Protein AF-A0AAN0JX81-F1 (afdb_monomer)

Radius of gyration: 19.91 Å; Cα contacts (8 Å, |Δi|>4): 44; chains: 1; bounding box: 48×27×48 Å

InterPro domains:
  IPR012340 Nucleic acid-binding, OB-fold [G3DSA:2.40.50.140] (1-85)
  IPR012340 Nucleic acid-binding, OB-fold [SSF50249] (3-80)
  IPR031327 Mini-chromosome maintenance protein [PTHR11630] (5-80)
  IPR033762 MCM OB domain [PF17207] (3-73)

Foldseek 3Di:
DDDDPPPDDPPPDDDDDDPPPDDDKDKDKDKDWDDPVPDDPPDDIDIDIDMDIHPRPPVDDPPDDDDDDDDDDDDDDPPDPPDDD

Mean predicted aligned error: 11.37 Å

Secondary structure (DSSP, 8-state):
-----SS---TTPPPP--GGG-----EEEEEEE--GGGSPTTPPPPEEEEEEEGGGTTS--TT------------PPP--TT---

Sequence (85 aa):
MYMCSVDGCISYKFSSVEEESSSYHDYQEIRMQEHVQKLGIGYIPRSVWVVLERDLVDSCKAGDDVIVTGIVRQQWKSLNSGSTC

Nearest PDB structures (foldseek):
  8s0d-assembly1_2  TM=7.722E-01  e=3.909E-03  Homo sapiens
  7pmk-assembly1_3  TM=8.869E-01  e=1.246E-02  Saccharomyces cerevisiae
  5u8t-assembly1_3  TM=8.044E-01  e=1.429E-02  Saccharomyces cerevisiae S288C
  7p5z-assembly1_2  TM=7.121E-01  e=1.016E-02  Saccharomyces cerevisiae S288C
  8eam-assembly1_A  TM=7.028E-01  e=2.009E-02  Saccharolobus solfataricus P2

Structure (mmCIF, N/CA/C/O backbone):
data_AF-A0AAN0JX81-F1
#
_entry.id   AF-A0AAN0JX81-F1
#
loop_
_atom_site.group_PDB
_atom_site.id
_atom_site.type_symbol
_atom_site.label_atom_id
_atom_site.label_alt_id
_atom_site.label_comp_id
_atom_site.label_asym_id
_atom_site.label_entity_id
_atom_site.label_seq_id
_atom_site.pdbx_PDB_ins_code
_atom_site.Cartn_x
_atom_site.Cartn_y
_atom_site.Cartn_z
_atom_site.occupancy
_atom_site.B_iso_or_equiv
_atom_site.auth_seq_id
_atom_site.auth_comp_id
_atom_site.auth_asym_id
_atom_site.auth_atom_id
_atom_site.pdbx_PDB_model_num
ATOM 1 N N . MET A 1 1 ? 12.897 -8.521 -13.694 1.00 39.44 1 MET A N 1
ATOM 2 C CA . MET A 1 1 ? 13.632 -9.784 -13.466 1.00 39.44 1 MET A CA 1
ATOM 3 C C . MET A 1 1 ? 14.578 -9.946 -14.640 1.00 39.44 1 MET A C 1
ATOM 5 O O . MET A 1 1 ? 14.121 -10.277 -15.722 1.00 39.44 1 MET A O 1
ATOM 9 N N . TYR A 1 2 ? 15.849 -9.583 -14.473 1.00 51.44 2 TYR A N 1
ATOM 10 C CA . TYR A 1 2 ? 16.826 -9.674 -15.558 1.00 51.44 2 TYR A CA 1
ATOM 11 C C . TYR A 1 2 ? 17.247 -11.136 -15.691 1.00 51.44 2 TYR A C 1
ATOM 13 O O . TYR A 1 2 ? 17.999 -11.653 -14.868 1.00 51.44 2 TYR A O 1
ATOM 21 N N . MET A 1 3 ? 16.680 -11.830 -16.672 1.00 46.41 3 MET A N 1
ATOM 22 C CA . MET A 1 3 ? 17.128 -13.166 -17.041 1.00 46.41 3 MET A CA 1
ATOM 23 C C . MET A 1 3 ? 18.391 -13.010 -17.885 1.00 46.41 3 MET A C 1
ATOM 25 O O . MET A 1 3 ? 18.345 -12.452 -18.979 1.00 46.41 3 MET A O 1
ATOM 29 N N . CYS A 1 4 ? 19.524 -13.494 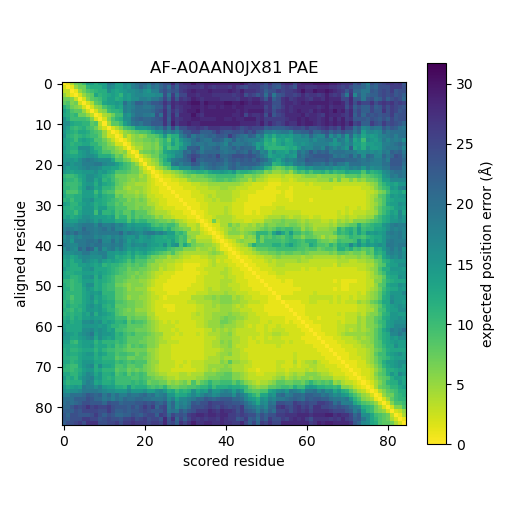-17.371 1.00 49.22 4 CYS A N 1
ATOM 30 C CA . CYS A 1 4 ? 20.685 -13.762 -18.213 1.00 49.22 4 CYS A CA 1
ATOM 31 C C . CYS A 1 4 ? 20.259 -14.795 -19.263 1.00 49.22 4 CYS A C 1
ATOM 33 O O . CYS A 1 4 ? 19.884 -15.915 -18.910 1.00 49.22 4 CYS A O 1
ATOM 35 N N . SER A 1 5 ? 20.253 -14.396 -20.536 1.00 60.25 5 SER A N 1
ATOM 36 C CA . SER A 1 5 ? 19.981 -15.318 -21.641 1.00 60.25 5 SER A CA 1
ATOM 37 C C . SER A 1 5 ? 21.056 -16.405 -21.692 1.00 60.25 5 SER A C 1
ATOM 39 O O . SER A 1 5 ? 22.213 -16.173 -21.350 1.00 60.25 5 SER A O 1
ATOM 41 N N . VAL A 1 6 ? 20.634 -17.608 -22.077 1.00 60.94 6 VAL A N 1
ATOM 42 C CA . VAL A 1 6 ? 21.310 -18.891 -21.808 1.00 60.94 6 VAL A CA 1
ATOM 43 C C . VAL A 1 6 ? 22.572 -19.126 -22.659 1.00 60.94 6 VAL A C 1
ATOM 45 O O . VAL A 1 6 ? 23.253 -20.133 -22.485 1.00 60.94 6 VAL A O 1
ATOM 48 N N . ASP A 1 7 ? 22.953 -18.180 -23.516 1.00 57.88 7 ASP A N 1
ATOM 49 C CA . ASP A 1 7 ? 24.168 -18.261 -24.327 1.00 57.88 7 ASP A CA 1
ATOM 50 C C . ASP A 1 7 ? 25.347 -17.581 -23.612 1.00 57.88 7 ASP A C 1
ATOM 52 O O . ASP A 1 7 ? 25.777 -16.479 -23.943 1.00 57.88 7 ASP A O 1
ATOM 56 N N . GLY A 1 8 ? 25.871 -18.271 -22.595 1.00 56.78 8 GLY A N 1
ATOM 57 C CA . GLY A 1 8 ? 27.135 -17.934 -21.936 1.00 56.78 8 GLY A CA 1
ATOM 58 C C . GLY A 1 8 ? 27.029 -16.863 -20.848 1.00 56.78 8 GLY A C 1
ATOM 59 O O . GLY A 1 8 ? 27.308 -15.687 -21.072 1.00 56.78 8 GLY A O 1
ATOM 60 N N . CYS A 1 9 ? 26.735 -17.289 -19.615 1.00 58.31 9 CYS A N 1
ATOM 61 C CA . CYS A 1 9 ? 26.871 -16.448 -18.423 1.00 58.31 9 CYS A CA 1
ATOM 62 C C . CYS A 1 9 ? 28.337 -16.034 -18.204 1.00 58.31 9 CYS A C 1
ATOM 64 O O . CYS A 1 9 ? 29.136 -16.787 -17.646 1.00 58.31 9 CYS A O 1
ATOM 66 N N . ILE A 1 10 ? 28.689 -14.808 -18.589 1.00 60.38 10 ILE A N 1
ATOM 67 C CA . ILE A 1 10 ? 29.986 -14.195 -18.280 1.00 60.38 10 ILE A CA 1
ATOM 68 C C . ILE A 1 10 ? 29.831 -13.399 -16.977 1.00 60.38 10 ILE A C 1
ATOM 70 O O . ILE A 1 10 ? 29.514 -12.212 -16.984 1.00 60.38 10 ILE A O 1
ATOM 74 N N . SER A 1 11 ? 30.010 -14.102 -15.855 1.00 62.25 11 SER A N 1
ATOM 75 C CA . SER A 1 11 ? 29.697 -13.737 -14.455 1.00 62.25 11 SER A CA 1
ATOM 76 C C . SER A 1 11 ? 30.345 -12.449 -13.881 1.00 62.25 11 SER A C 1
ATOM 78 O O . SER A 1 11 ? 30.346 -12.255 -12.668 1.00 62.25 11 SER A O 1
ATOM 80 N N . TYR A 1 12 ? 30.899 -11.560 -14.706 1.00 63.78 12 TYR A N 1
ATOM 81 C CA . TYR A 1 12 ? 31.561 -10.314 -14.284 1.00 63.78 12 TYR A CA 1
ATOM 82 C C . TYR A 1 12 ? 31.242 -9.098 -15.169 1.00 63.78 12 TYR A C 1
ATOM 84 O O . TYR A 1 12 ? 31.783 -8.017 -14.935 1.00 63.78 12 TYR A O 1
ATOM 92 N N . LYS A 1 13 ? 30.395 -9.236 -16.198 1.00 66.50 13 LYS A N 1
ATOM 93 C CA . LYS A 1 13 ? 29.996 -8.098 -17.036 1.00 66.50 13 LYS A CA 1
ATOM 94 C C . LYS A 1 13 ? 28.732 -7.445 -16.481 1.00 66.50 13 LYS A C 1
ATOM 96 O O . LYS A 1 13 ? 27.676 -8.065 -16.439 1.00 66.50 13 LYS A O 1
ATOM 101 N N . PHE A 1 14 ? 28.855 -6.183 -16.080 1.00 66.75 14 PHE A N 1
ATOM 102 C CA . PHE A 1 14 ? 27.721 -5.312 -15.788 1.00 66.75 14 PHE A CA 1
ATOM 103 C C . PHE A 1 14 ? 27.113 -4.831 -17.109 1.00 66.75 14 PHE A C 1
ATOM 105 O O . PHE A 1 14 ? 27.799 -4.202 -17.912 1.00 66.75 14 PHE A O 1
ATOM 112 N N . SER A 1 15 ? 25.841 -5.137 -17.342 1.00 69.81 15 SER A N 1
ATOM 113 C CA . SER A 1 15 ? 25.060 -4.518 -18.411 1.00 69.81 15 SER A CA 1
ATOM 114 C C . SER A 1 15 ? 24.431 -3.239 -17.870 1.00 69.81 15 SER A C 1
ATOM 116 O O . SER A 1 15 ? 23.627 -3.306 -16.936 1.00 69.81 15 SER A O 1
ATOM 118 N N . SER A 1 16 ? 24.789 -2.088 -18.440 1.00 65.50 16 SER A N 1
ATOM 119 C CA . SER A 1 16 ? 24.074 -0.839 -18.176 1.00 65.50 16 SER A CA 1
ATOM 120 C C 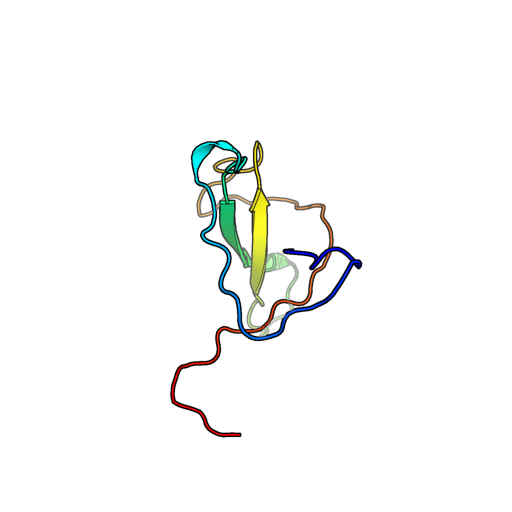. SER A 1 16 ? 22.612 -1.010 -18.567 1.00 65.50 16 SER A C 1
ATOM 122 O O . SER A 1 16 ? 22.316 -1.503 -19.654 1.00 65.50 16 SER A O 1
ATOM 124 N N . VAL A 1 17 ? 21.705 -0.629 -17.672 1.00 71.94 17 VA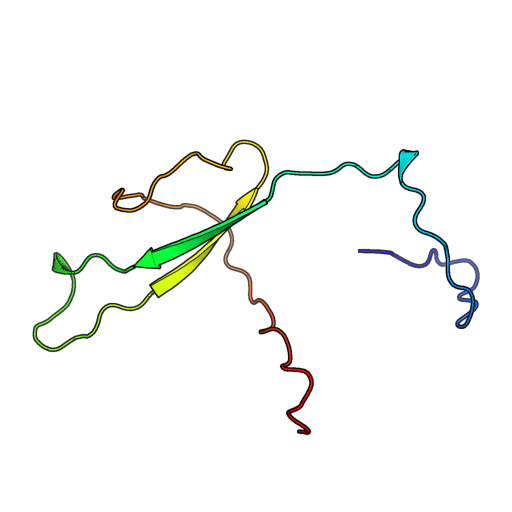L A N 1
ATOM 125 C CA . VAL A 1 17 ? 20.277 -0.605 -17.982 1.00 71.94 17 VAL A CA 1
ATOM 126 C C . VAL A 1 17 ? 20.049 0.552 -18.949 1.00 71.94 17 VAL A C 1
ATOM 128 O O . VAL A 1 17 ? 20.302 1.702 -18.603 1.00 71.94 17 VAL A O 1
ATOM 131 N N . GLU A 1 18 ? 19.636 0.238 -20.172 1.00 69.69 18 GLU A N 1
ATOM 132 C CA . GLU A 1 18 ? 19.258 1.236 -21.170 1.00 69.69 18 GLU A CA 1
ATOM 133 C C . GLU A 1 18 ? 17.8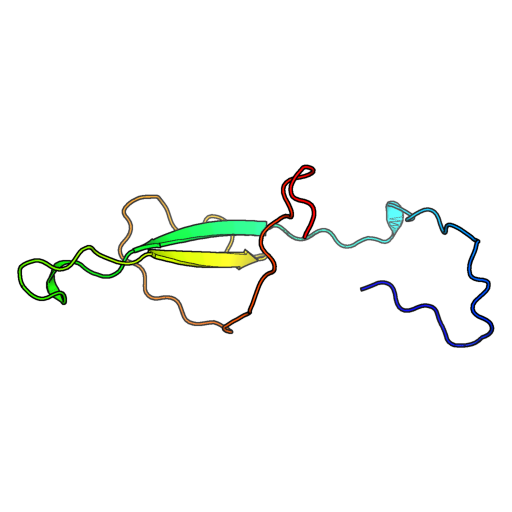94 1.828 -20.779 1.00 69.69 18 GLU A C 1
ATOM 135 O O . GLU A 1 18 ? 16.886 1.120 -20.713 1.00 69.69 18 GLU A O 1
ATOM 140 N N . GLU A 1 19 ? 17.859 3.127 -20.479 1.00 64.62 19 GLU A N 1
ATOM 141 C CA . GLU A 1 19 ? 16.641 3.817 -20.024 1.00 64.62 19 GLU A CA 1
ATOM 142 C C . GLU A 1 19 ? 15.569 3.900 -21.126 1.00 64.62 19 GLU A C 1
ATOM 144 O O . GLU A 1 19 ? 14.376 3.931 -20.836 1.00 64.62 19 GLU A O 1
ATOM 149 N N . GLU A 1 20 ? 15.973 3.858 -22.398 1.00 63.16 20 GLU A N 1
ATOM 150 C CA . GLU A 1 20 ? 15.097 4.131 -23.545 1.00 63.16 20 GLU A CA 1
ATOM 151 C C . GLU A 1 20 ? 14.067 3.027 -23.846 1.00 63.16 20 GLU A C 1
ATOM 153 O O . GLU A 1 20 ? 13.073 3.287 -24.521 1.00 63.16 20 GLU A O 1
ATOM 158 N N . SER A 1 21 ? 14.262 1.802 -23.342 1.00 62.03 21 SER A N 1
ATOM 159 C CA . SER A 1 21 ? 13.362 0.660 -23.600 1.00 62.03 21 SER A CA 1
ATOM 160 C C . SER A 1 21 ? 12.573 0.188 -22.373 1.00 62.03 21 SER A C 1
ATOM 162 O O . SER A 1 21 ? 11.804 -0.774 -22.452 1.00 62.03 21 SER A O 1
ATOM 164 N N . SER A 1 22 ? 12.737 0.860 -21.232 1.00 72.81 22 SER A N 1
ATOM 165 C CA . SER A 1 22 ? 12.115 0.449 -19.975 1.00 72.81 22 SER A CA 1
ATOM 166 C C . SER A 1 22 ? 10.699 1.017 -19.849 1.00 72.81 22 SER A C 1
ATOM 168 O O . SER A 1 22 ? 10.502 2.226 -19.777 1.00 72.81 22 SER A O 1
ATOM 170 N N . SER A 1 23 ? 9.684 0.150 -19.788 1.00 80.19 23 SER A N 1
ATOM 171 C CA . SER A 1 23 ? 8.322 0.569 -19.441 1.00 80.19 23 SER A CA 1
ATOM 172 C C . SER A 1 23 ? 8.225 0.816 -17.935 1.00 80.19 23 SER A C 1
ATOM 174 O O . SER A 1 23 ? 8.290 -0.129 -17.143 1.00 80.19 23 SER A O 1
ATOM 176 N N . TYR A 1 24 ? 8.053 2.073 -17.538 1.00 85.38 24 TYR A N 1
ATOM 177 C CA . TYR A 1 24 ? 7.808 2.447 -16.148 1.00 85.38 24 TYR A CA 1
ATOM 178 C C . TYR A 1 24 ? 6.314 2.337 -15.830 1.00 85.38 24 TYR A C 1
ATOM 180 O O . TYR A 1 24 ? 5.460 2.669 -16.654 1.00 85.38 24 TYR A O 1
ATOM 188 N N . HIS A 1 25 ? 6.000 1.850 -14.635 1.00 90.19 25 HIS A N 1
ATOM 189 C CA . HIS A 1 25 ? 4.634 1.759 -14.139 1.00 90.19 25 HIS A CA 1
ATOM 190 C C . HIS A 1 25 ? 4.538 2.432 -12.781 1.00 90.19 25 HIS A C 1
ATOM 192 O O . HIS A 1 25 ? 5.429 2.269 -11.944 1.00 90.19 25 HIS A O 1
ATOM 198 N N . ASP A 1 26 ? 3.432 3.138 -12.571 1.00 93.19 26 ASP A N 1
ATOM 199 C CA . ASP A 1 26 ? 3.140 3.763 -11.293 1.00 93.19 26 ASP A CA 1
ATOM 200 C C . ASP A 1 26 ? 2.936 2.702 -10.208 1.00 93.19 26 ASP A C 1
ATOM 202 O O . ASP A 1 26 ? 2.359 1.631 -10.442 1.00 93.19 26 ASP A O 1
ATOM 206 N N . TYR A 1 27 ? 3.434 3.025 -9.016 1.00 94.56 27 TYR A N 1
ATOM 207 C CA . TYR A 1 27 ? 3.489 2.146 -7.858 1.00 94.56 27 TYR A CA 1
ATOM 208 C C . TYR A 1 27 ? 3.115 2.919 -6.597 1.00 94.56 27 TYR A C 1
ATOM 210 O O . TYR A 1 27 ? 3.670 3.986 -6.327 1.00 94.56 27 TYR A O 1
ATOM 218 N N . GLN A 1 28 ? 2.218 2.358 -5.793 1.00 95.31 28 GLN A N 1
ATOM 219 C CA . GLN A 1 28 ? 1.831 2.922 -4.507 1.00 95.31 28 GLN A CA 1
ATOM 220 C C . GLN A 1 28 ? 1.669 1.819 -3.465 1.00 95.31 28 GLN A C 1
ATOM 222 O O . GLN A 1 28 ? 1.002 0.815 -3.698 1.00 95.31 28 GLN A O 1
ATOM 227 N N . GLU A 1 29 ? 2.228 2.037 -2.278 1.00 95.12 29 GLU A N 1
ATOM 228 C CA . GLU A 1 29 ? 1.988 1.184 -1.115 1.00 95.12 29 GLU A CA 1
ATOM 229 C C . GLU A 1 29 ? 1.019 1.864 -0.160 1.00 95.12 29 GLU A C 1
ATOM 231 O O . GLU A 1 29 ? 1.202 3.022 0.220 1.00 95.12 29 GLU A O 1
ATOM 236 N N . ILE A 1 30 ? 0.004 1.122 0.270 1.00 95.31 30 ILE A N 1
ATOM 237 C CA . ILE A 1 30 ? -0.936 1.560 1.297 1.00 95.31 30 ILE A CA 1
ATOM 238 C C . ILE A 1 30 ? -0.917 0.587 2.473 1.00 95.31 30 ILE A C 1
ATOM 240 O O . ILE A 1 30 ? -0.703 -0.619 2.319 1.00 95.31 30 ILE A O 1
ATOM 244 N N . ARG A 1 31 ? -1.175 1.114 3.673 1.00 94.94 31 ARG A N 1
ATOM 245 C CA . ARG A 1 31 ? -1.335 0.310 4.885 1.00 94.94 31 ARG A CA 1
ATOM 246 C C . ARG A 1 31 ? -2.809 0.249 5.256 1.00 94.94 31 ARG A C 1
ATOM 248 O O . ARG A 1 31 ? -3.365 1.236 5.730 1.00 94.94 31 ARG A O 1
ATOM 255 N N . MET A 1 32 ? -3.414 -0.917 5.080 1.00 94.88 32 MET A N 1
ATOM 256 C CA . MET A 1 32 ? -4.806 -1.164 5.448 1.00 94.88 32 MET A CA 1
ATOM 257 C C . MET A 1 32 ? -4.898 -1.766 6.843 1.00 94.88 32 MET A C 1
ATOM 259 O O . MET A 1 32 ? -4.057 -2.576 7.232 1.00 94.88 32 MET A O 1
ATOM 263 N N . GLN A 1 33 ? -5.925 -1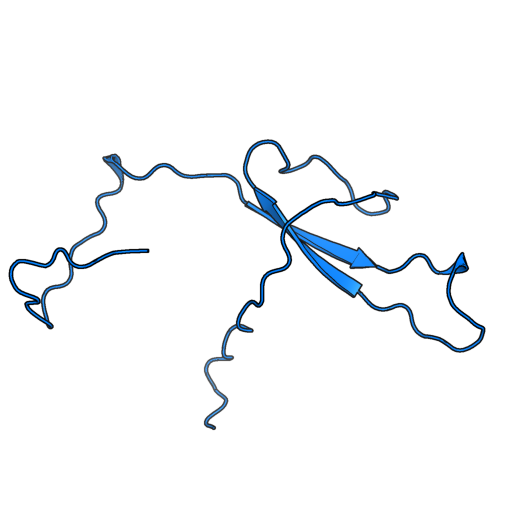.379 7.591 1.00 94.56 33 GLN A N 1
ATOM 264 C CA . GLN A 1 33 ? -6.201 -1.883 8.933 1.00 94.56 33 GLN A CA 1
ATOM 265 C C . GLN A 1 33 ? -7.486 -2.712 8.931 1.00 94.56 33 GLN A C 1
ATOM 267 O O . GLN A 1 33 ? -8.419 -2.426 8.184 1.00 94.56 33 GLN A O 1
ATOM 272 N N . GLU A 1 34 ? -7.538 -3.738 9.778 1.00 92.25 34 GLU A N 1
ATOM 273 C CA . GLU A 1 34 ? -8.767 -4.488 10.029 1.00 92.25 34 GLU A CA 1
ATOM 274 C C . GLU A 1 34 ? -9.892 -3.586 10.547 1.00 92.25 34 GLU A C 1
ATOM 276 O O . GLU A 1 34 ? -9.679 -2.640 11.312 1.00 92.25 34 GLU A O 1
ATOM 281 N N . HIS A 1 35 ? -11.123 -3.935 10.182 1.00 88.19 35 HIS A N 1
ATOM 282 C CA . HIS A 1 35 ? -12.299 -3.212 10.632 1.00 88.19 35 HIS A CA 1
ATOM 283 C C . HIS A 1 35 ? -12.560 -3.455 12.128 1.00 88.19 35 HIS A C 1
ATOM 285 O O . HIS A 1 35 ? -12.932 -4.558 12.536 1.00 88.19 35 HIS A O 1
ATOM 291 N N . VAL A 1 36 ? -12.404 -2.404 12.943 1.00 81.62 36 VAL A N 1
ATOM 292 C CA . VAL A 1 36 ? -12.433 -2.469 14.419 1.00 81.62 36 VAL A CA 1
ATOM 293 C C . VAL A 1 36 ? -13.722 -3.078 14.968 1.00 81.62 36 VAL A C 1
ATOM 295 O O . VAL A 1 36 ? -13.685 -3.824 15.939 1.00 81.62 36 VAL A O 1
ATOM 298 N N . GLN A 1 37 ? -14.861 -2.841 14.316 1.00 80.88 37 GLN A N 1
ATOM 299 C CA . GLN A 1 37 ? -16.158 -3.353 14.774 1.00 80.88 37 GLN A CA 1
ATOM 300 C C . GLN A 1 37 ? -16.283 -4.884 14.679 1.00 80.88 37 GLN A C 1
ATOM 302 O O . GLN A 1 37 ? -17.200 -5.458 15.257 1.00 80.88 37 GLN A O 1
ATOM 307 N N . LYS A 1 38 ? -15.382 -5.554 13.947 1.00 78.44 38 LYS A N 1
ATOM 308 C CA . LYS A 1 38 ? -15.341 -7.021 13.827 1.00 78.44 38 LYS A CA 1
ATOM 309 C C . LYS A 1 38 ? -14.402 -7.676 14.850 1.00 78.44 38 LYS A C 1
ATOM 311 O O . LYS A 1 38 ? -14.323 -8.901 14.889 1.00 78.44 38 LYS A O 1
ATOM 316 N N . LEU A 1 39 ? -13.684 -6.888 15.655 1.00 83.00 39 LEU A N 1
ATOM 317 C CA . LEU A 1 39 ? -12.735 -7.375 16.656 1.00 83.00 39 LEU A CA 1
ATOM 318 C C . LEU A 1 39 ? -13.406 -7.503 18.031 1.00 83.00 39 LEU A C 1
ATOM 320 O O . LEU A 1 39 ? -14.255 -6.696 18.409 1.00 83.00 39 LEU A O 1
ATOM 324 N N . GLY A 1 40 ? -13.017 -8.530 18.790 1.00 86.31 40 GLY A N 1
ATOM 325 C CA . GLY A 1 40 ? -13.454 -8.698 20.176 1.00 86.31 40 GLY A CA 1
ATOM 326 C C . GLY A 1 40 ? -12.882 -7.618 21.100 1.00 86.31 40 GLY A C 1
ATOM 327 O O . GLY A 1 40 ? -11.909 -6.934 20.773 1.00 86.31 40 GLY A O 1
ATOM 328 N N . ILE A 1 41 ? -13.454 -7.490 22.297 1.00 86.44 41 ILE A N 1
ATOM 329 C CA . ILE A 1 41 ? -12.950 -6.565 23.320 1.00 86.44 41 ILE A CA 1
ATOM 330 C C . ILE A 1 41 ? -11.510 -6.950 23.692 1.00 86.44 41 ILE A C 1
ATOM 332 O O . ILE A 1 41 ? -11.222 -8.115 23.960 1.00 86.44 41 ILE A O 1
ATOM 336 N N . GLY A 1 42 ? -10.612 -5.962 23.716 1.00 88.19 42 GLY A N 1
ATOM 337 C CA . GLY A 1 42 ? -9.207 -6.140 24.103 1.00 88.19 42 GLY A CA 1
ATOM 338 C C . GLY A 1 42 ? -8.252 -6.518 22.965 1.00 88.19 42 GLY A C 1
ATOM 339 O O . GLY A 1 42 ? -7.058 -6.667 23.214 1.00 88.19 42 GLY A O 1
ATOM 340 N N . TYR A 1 43 ? -8.733 -6.638 21.724 1.00 88.88 43 TYR A N 1
ATOM 341 C CA . TYR A 1 43 ? -7.878 -6.914 20.568 1.00 88.88 43 TYR A CA 1
ATOM 342 C C . TYR A 1 43 ? -7.334 -5.627 19.938 1.00 88.88 43 TYR A C 1
ATOM 344 O O . TYR A 1 43 ? -8.060 -4.655 19.735 1.00 88.88 43 TYR A O 1
ATOM 352 N N . ILE A 1 44 ? -6.046 -5.642 19.586 1.00 90.38 44 ILE A N 1
ATOM 353 C CA . ILE A 1 44 ? -5.393 -4.565 18.833 1.00 90.38 44 ILE A CA 1
ATOM 354 C C . ILE A 1 44 ? -5.553 -4.868 17.337 1.00 90.38 44 ILE A C 1
ATOM 356 O O . ILE A 1 44 ? -5.083 -5.925 16.903 1.00 90.38 44 ILE A O 1
ATOM 360 N N . PRO A 1 45 ? -6.161 -3.969 16.541 1.00 92.38 45 PRO A N 1
ATOM 361 C CA . PRO A 1 45 ? -6.339 -4.190 15.112 1.00 92.38 45 PRO A CA 1
ATOM 362 C C . PRO A 1 45 ? -5.013 -4.427 14.397 1.00 92.38 45 PRO A C 1
ATOM 364 O O . PRO A 1 45 ? -4.030 -3.707 14.613 1.00 92.38 45 PRO A O 1
ATOM 367 N N . ARG A 1 46 ? -4.977 -5.430 13.522 1.00 92.50 46 ARG A N 1
ATOM 368 C CA . ARG A 1 46 ? -3.801 -5.708 12.698 1.00 92.50 46 ARG A CA 1
ATOM 369 C C . ARG A 1 46 ? -3.862 -4.887 11.415 1.00 92.50 46 ARG A C 1
ATOM 371 O O . ARG A 1 46 ? -4.920 -4.427 10.988 1.00 92.50 46 ARG A O 1
ATOM 378 N N . SER A 1 47 ? -2.693 -4.672 10.821 1.00 93.81 47 SER A N 1
ATOM 379 C CA . SER A 1 47 ? -2.570 -4.008 9.528 1.00 93.81 47 SER A CA 1
ATOM 380 C C . SER A 1 47 ? -1.778 -4.854 8.547 1.00 93.81 47 SER A C 1
ATOM 382 O O . SER A 1 47 ? -0.934 -5.664 8.940 1.00 93.81 47 SER A O 1
ATOM 384 N N . VAL A 1 48 ? -2.076 -4.652 7.270 1.00 93.12 48 VAL A N 1
ATOM 385 C CA . VAL A 1 48 ? -1.437 -5.313 6.136 1.00 93.12 48 VAL A CA 1
ATOM 386 C C . VAL A 1 48 ? -0.987 -4.262 5.126 1.00 93.12 48 VAL A C 1
ATOM 388 O O . VAL A 1 48 ? -1.602 -3.201 4.999 1.00 93.12 48 VAL A O 1
ATOM 391 N N . TRP A 1 49 ? 0.103 -4.553 4.423 1.00 94.69 49 TRP A N 1
ATOM 392 C CA . TRP A 1 49 ? 0.568 -3.743 3.302 1.00 94.69 49 TRP A CA 1
ATOM 393 C C . TRP A 1 49 ? -0.085 -4.234 2.017 1.00 94.69 49 TRP A C 1
ATOM 395 O O . TRP A 1 49 ? -0.132 -5.439 1.769 1.00 94.69 49 TRP A O 1
ATOM 405 N N . VAL A 1 50 ? -0.571 -3.297 1.212 1.00 95.25 50 VAL A N 1
ATOM 406 C CA . VAL A 1 50 ? -1.155 -3.559 -0.102 1.00 95.25 50 VAL A CA 1
ATOM 407 C C . VAL A 1 50 ? -0.432 -2.695 -1.122 1.00 95.25 50 VAL A C 1
ATOM 409 O O . VAL A 1 50 ? -0.188 -1.514 -0.884 1.00 95.25 50 VAL A O 1
ATOM 412 N N . VAL A 1 51 ? -0.084 -3.307 -2.248 1.00 95.25 51 VAL A N 1
ATOM 413 C CA . VAL A 1 51 ? 0.544 -2.640 -3.385 1.00 95.25 51 VAL A CA 1
ATOM 414 C C . VAL A 1 51 ? -0.520 -2.381 -4.443 1.00 95.25 51 VAL A C 1
ATOM 416 O O . VAL A 1 51 ? -1.216 -3.312 -4.850 1.00 95.25 51 VAL A O 1
ATOM 419 N N . LEU A 1 52 ? -0.615 -1.136 -4.894 1.00 96.25 52 LEU A N 1
ATOM 420 C CA . LEU A 1 52 ? -1.416 -0.703 -6.031 1.00 96.25 52 LEU A CA 1
ATOM 421 C C . LEU A 1 52 ? -0.465 -0.404 -7.196 1.00 96.25 52 LEU A C 1
ATOM 423 O O . LEU A 1 52 ? 0.537 0.288 -7.022 1.00 96.25 52 LEU A O 1
ATOM 427 N N . GLU A 1 53 ? -0.770 -0.940 -8.374 1.00 95.19 53 GLU A N 1
ATOM 428 C CA . GLU A 1 53 ? 0.017 -0.738 -9.595 1.00 95.19 53 GLU A CA 1
ATOM 429 C C . GLU A 1 53 ? -0.871 -0.154 -10.700 1.00 95.19 53 GLU A C 1
ATOM 431 O O . GLU A 1 53 ? -2.062 -0.477 -10.771 1.00 95.19 53 GLU A O 1
ATOM 436 N N . ARG A 1 54 ? -0.271 0.622 -11.614 1.00 94.12 54 ARG A N 1
ATOM 437 C CA . ARG A 1 54 ? -0.938 1.178 -12.811 1.00 94.12 54 ARG A CA 1
ATOM 438 C C . ARG A 1 54 ? -2.193 1.981 -12.436 1.00 94.12 54 ARG A C 1
ATOM 440 O O . ARG A 1 54 ? -2.122 2.855 -11.584 1.00 94.12 54 ARG A O 1
ATOM 447 N N . ASP A 1 55 ? -3.338 1.656 -13.030 1.00 95.62 55 ASP A N 1
ATOM 448 C CA . ASP A 1 55 ? -4.598 2.398 -12.901 1.00 95.62 55 ASP A CA 1
ATOM 449 C C . ASP A 1 55 ? -5.194 2.380 -11.482 1.00 95.62 55 ASP A C 1
ATOM 451 O O . ASP A 1 55 ? -6.114 3.140 -11.190 1.00 95.62 55 ASP A O 1
ATOM 455 N N . LEU A 1 56 ? -4.701 1.505 -10.597 1.00 96.00 56 LEU A N 1
ATOM 456 C CA . LEU A 1 56 ? -5.122 1.472 -9.194 1.00 96.00 56 LEU A CA 1
ATOM 457 C C . LEU A 1 56 ? -4.391 2.507 -8.335 1.00 96.00 56 LEU A C 1
ATOM 459 O O . LEU A 1 56 ? -4.786 2.745 -7.196 1.00 96.00 56 LEU A O 1
ATOM 463 N N . VAL A 1 57 ? -3.318 3.111 -8.843 1.00 96.31 57 VAL A N 1
ATOM 464 C CA . VAL A 1 57 ? -2.624 4.175 -8.121 1.00 96.31 57 VAL A CA 1
ATOM 465 C C . VAL A 1 57 ? -3.565 5.368 -7.951 1.00 96.31 57 VAL A C 1
ATOM 467 O O . VAL A 1 57 ? -4.313 5.738 -8.849 1.00 96.31 57 VAL A O 1
ATOM 470 N N . ASP A 1 58 ? -3.543 5.948 -6.756 1.00 94.88 58 ASP A N 1
ATOM 471 C CA . ASP A 1 58 ? -4.393 7.051 -6.308 1.00 94.88 58 ASP A CA 1
ATOM 472 C C . ASP A 1 58 ? -5.904 6.747 -6.213 1.00 94.88 58 ASP A C 1
ATOM 474 O O . ASP A 1 58 ? -6.704 7.649 -5.954 1.00 94.88 58 ASP A O 1
ATOM 478 N N . SER A 1 59 ? -6.317 5.478 -6.334 1.00 96.31 59 SER A N 1
ATOM 479 C CA . SER A 1 59 ? -7.738 5.097 -6.291 1.00 96.31 59 SER A CA 1
ATOM 480 C C . SER A 1 59 ? -8.378 5.181 -4.898 1.00 96.31 59 SER A C 1
ATOM 482 O O . SER A 1 59 ? -9.598 5.085 -4.783 1.00 96.31 59 SER A O 1
ATOM 484 N N . CYS A 1 60 ? -7.583 5.308 -3.832 1.00 95.06 60 CYS A N 1
ATOM 485 C CA . CYS A 1 60 ? -8.059 5.423 -2.451 1.00 95.06 60 CYS A CA 1
ATOM 486 C C . CYS A 1 60 ? -7.270 6.476 -1.667 1.00 95.06 60 CYS A C 1
ATOM 488 O O . CYS A 1 60 ? -6.075 6.687 -1.898 1.00 95.06 60 CYS A O 1
ATOM 490 N N . LYS A 1 61 ? -7.930 7.102 -0.693 1.00 95.19 61 LYS A N 1
ATOM 491 C CA . LYS A 1 61 ? -7.367 8.116 0.199 1.00 95.19 61 LYS A CA 1
ATOM 492 C C . LYS A 1 61 ? -7.321 7.606 1.641 1.00 95.19 61 LYS A C 1
ATOM 494 O O . LYS A 1 61 ? -7.890 6.578 2.007 1.00 95.19 61 LYS A O 1
ATOM 499 N N . ALA A 1 62 ? -6.578 8.319 2.483 1.00 94.25 62 ALA A N 1
ATOM 500 C CA . ALA A 1 62 ? -6.463 7.968 3.890 1.00 94.25 62 ALA A CA 1
ATOM 501 C C . ALA A 1 62 ? -7.822 8.100 4.597 1.00 94.25 62 ALA A C 1
ATOM 503 O O . ALA A 1 62 ? -8.429 9.168 4.574 1.00 94.25 62 ALA A O 1
ATOM 504 N N . GLY A 1 63 ? -8.251 7.029 5.266 1.00 92.94 63 GLY A N 1
ATOM 505 C CA . GLY A 1 63 ? -9.524 6.975 5.989 1.00 92.94 63 GLY A CA 1
ATOM 506 C C . GLY A 1 63 ? -10.667 6.316 5.218 1.00 92.94 63 GLY A C 1
ATOM 507 O O . GLY A 1 63 ? -11.700 6.051 5.828 1.00 92.94 63 GLY A O 1
ATOM 508 N N . ASP A 1 64 ? -10.479 6.006 3.934 1.00 94.12 64 ASP A N 1
ATOM 509 C CA . ASP A 1 64 ? -11.485 5.295 3.146 1.00 94.12 64 ASP A CA 1
ATOM 510 C C . ASP A 1 64 ? -11.680 3.856 3.658 1.00 94.12 64 ASP A C 1
ATOM 512 O O . ASP A 1 64 ? -10.713 3.151 3.966 1.00 94.12 64 ASP A O 1
ATOM 516 N N . ASP A 1 65 ? -12.938 3.407 3.709 1.00 93.19 65 ASP A N 1
ATOM 517 C CA . ASP A 1 65 ? -13.286 1.999 3.920 1.00 93.19 65 ASP A CA 1
ATOM 518 C C . ASP A 1 65 ? -13.349 1.296 2.560 1.00 93.19 65 ASP A C 1
ATOM 520 O O . ASP A 1 65 ? -14.235 1.561 1.743 1.00 93.19 65 ASP A O 1
ATOM 524 N N . VAL A 1 66 ? -12.362 0.441 2.288 1.00 93.06 66 VAL A N 1
ATOM 525 C CA . VAL A 1 66 ? -12.158 -0.172 0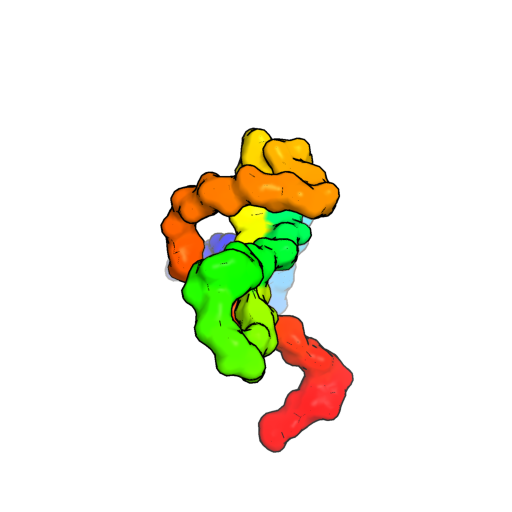.971 1.00 93.06 66 VAL A CA 1
ATOM 526 C C . VAL A 1 66 ? -12.076 -1.690 1.065 1.00 93.06 66 VAL A C 1
ATOM 528 O O . VAL A 1 66 ? -11.493 -2.259 1.990 1.00 93.06 66 VAL A O 1
ATOM 531 N N . ILE A 1 67 ? -12.628 -2.362 0.056 1.00 94.44 67 ILE A N 1
ATOM 532 C CA . ILE A 1 67 ? -12.529 -3.813 -0.112 1.00 94.44 67 ILE A CA 1
ATOM 533 C C . ILE A 1 67 ? -11.518 -4.087 -1.220 1.00 94.44 67 ILE A C 1
ATOM 535 O O . ILE A 1 67 ? -11.727 -3.703 -2.368 1.00 94.44 67 ILE A O 1
ATOM 539 N N . VAL A 1 68 ? -10.429 -4.777 -0.879 1.00 94.06 68 VAL A N 1
ATOM 540 C CA . VAL A 1 68 ? -9.363 -5.118 -1.827 1.00 94.06 68 VAL A CA 1
ATOM 541 C C . VAL A 1 68 ? -9.464 -6.579 -2.243 1.00 94.06 68 VAL A C 1
ATOM 543 O O . VAL A 1 68 ? -9.579 -7.471 -1.406 1.00 94.06 68 VAL A O 1
ATOM 546 N N . THR A 1 69 ? -9.363 -6.820 -3.549 1.00 95.88 69 THR A N 1
ATOM 547 C CA . THR A 1 69 ? -9.184 -8.154 -4.134 1.00 95.88 69 THR A CA 1
ATOM 548 C C . THR A 1 69 ? -7.847 -8.180 -4.862 1.00 95.88 69 THR A C 1
ATOM 550 O O . THR A 1 69 ? -7.571 -7.297 -5.668 1.00 95.88 69 THR A O 1
ATOM 553 N N . GLY A 1 70 ? -7.003 -9.174 -4.586 1.00 94.19 70 GLY A N 1
ATOM 554 C CA . GLY A 1 70 ? -5.668 -9.240 -5.174 1.00 94.19 70 GLY A CA 1
ATOM 555 C C . GLY A 1 70 ? -4.9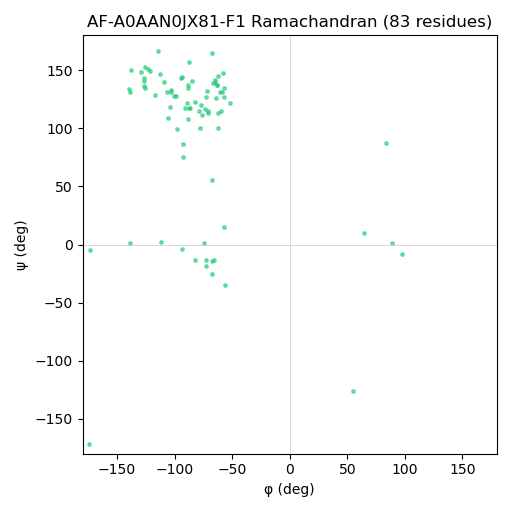23 -10.527 -4.839 1.00 94.19 70 GLY A C 1
ATOM 556 O O . GLY A 1 70 ? -5.483 -11.463 -4.270 1.00 94.19 70 GLY A O 1
ATOM 557 N N . ILE A 1 71 ? -3.643 -10.568 -5.205 1.00 95.38 71 ILE A N 1
ATOM 558 C CA . ILE A 1 71 ? -2.763 -11.722 -4.996 1.00 95.38 71 ILE A CA 1
ATOM 559 C C . ILE A 1 71 ? -1.918 -11.488 -3.743 1.00 95.38 71 ILE A C 1
ATOM 561 O O . ILE A 1 71 ? -1.221 -10.480 -3.632 1.00 95.38 71 ILE A O 1
ATOM 565 N N . VAL A 1 72 ? -1.929 -12.447 -2.817 1.00 95.12 72 VAL A N 1
ATOM 566 C CA . VAL A 1 72 ? -1.065 -12.408 -1.631 1.00 95.12 72 VAL A CA 1
ATOM 567 C C . VAL A 1 72 ? 0.377 -12.695 -2.044 1.00 95.12 72 VAL A C 1
ATOM 569 O O . VAL A 1 72 ? 0.660 -13.710 -2.680 1.00 95.12 72 VAL A O 1
ATOM 572 N N . ARG A 1 73 ? 1.303 -11.811 -1.665 1.00 91.19 73 ARG A N 1
ATOM 573 C CA . ARG A 1 73 ? 2.737 -11.957 -1.944 1.00 91.19 73 ARG A CA 1
ATOM 574 C C . ARG A 1 73 ? 3.537 -11.839 -0.656 1.00 91.19 73 ARG A C 1
ATOM 576 O O . ARG A 1 73 ? 3.302 -10.943 0.149 1.00 91.19 73 ARG A O 1
ATOM 583 N N . GLN A 1 74 ? 4.517 -12.721 -0.485 1.00 90.12 74 GLN A N 1
ATOM 584 C CA . GLN A 1 74 ? 5.535 -12.556 0.543 1.00 90.12 74 GLN A CA 1
ATOM 585 C C . GLN A 1 74 ? 6.607 -11.601 0.014 1.00 90.12 74 GLN A C 1
ATOM 587 O O . GLN A 1 74 ? 7.201 -11.846 -1.034 1.00 90.12 74 GLN A O 1
ATOM 592 N N . GLN A 1 75 ? 6.836 -10.510 0.736 1.00 84.00 75 GLN A N 1
ATOM 593 C CA . GLN A 1 75 ? 7.885 -9.537 0.442 1.00 84.00 75 GLN A CA 1
ATOM 594 C C . GLN A 1 75 ? 8.976 -9.645 1.507 1.00 84.00 75 GLN A C 1
ATOM 596 O O . GLN A 1 75 ? 8.685 -9.815 2.697 1.00 84.00 75 GLN A O 1
ATOM 601 N N . TRP A 1 76 ? 10.236 -9.548 1.086 1.00 81.12 76 TRP A N 1
ATOM 602 C CA . TRP A 1 76 ? 11.348 -9.433 2.021 1.00 81.12 76 TRP A CA 1
ATOM 603 C C . TRP A 1 76 ? 11.312 -8.047 2.654 1.00 81.12 76 TRP A C 1
ATOM 605 O O . TRP A 1 76 ? 11.183 -7.041 1.958 1.00 81.12 76 TRP A O 1
ATOM 615 N N . LYS A 1 77 ? 11.441 -7.980 3.981 1.00 72.31 77 LYS A N 1
ATOM 616 C CA . LYS A 1 77 ? 11.722 -6.699 4.631 1.00 72.31 77 LYS A CA 1
ATOM 617 C C . LYS A 1 77 ? 13.085 -6.226 4.143 1.00 72.31 77 LYS A C 1
ATOM 619 O O . LYS A 1 77 ? 14.008 -7.038 4.071 1.00 72.31 77 LYS A O 1
ATOM 624 N N . SER A 1 78 ? 13.203 -4.935 3.831 1.00 61.88 78 SER A N 1
ATOM 625 C CA . SER A 1 78 ? 14.506 -4.345 3.531 1.00 61.88 78 SER A CA 1
ATOM 626 C C . SER A 1 78 ? 15.459 -4.693 4.672 1.00 61.88 78 SER A C 1
ATOM 628 O O . SER A 1 78 ? 15.159 -4.419 5.838 1.00 61.88 78 SER A O 1
ATOM 630 N N . LEU A 1 79 ? 16.564 -5.363 4.348 1.00 57.69 79 LEU A N 1
ATOM 631 C CA . LEU A 1 79 ? 17.634 -5.596 5.305 1.00 57.69 79 LEU A CA 1
ATOM 632 C C . LEU A 1 79 ? 18.162 -4.219 5.696 1.00 57.69 79 LEU A C 1
ATOM 634 O O . LEU A 1 79 ? 18.723 -3.508 4.864 1.00 57.69 79 LEU A O 1
ATOM 638 N N . ASN A 1 80 ? 17.957 -3.822 6.952 1.00 58.06 80 ASN A N 1
ATOM 639 C CA . ASN A 1 80 ? 18.698 -2.693 7.494 1.00 58.06 80 ASN A CA 1
ATOM 640 C C . ASN A 1 80 ? 20.181 -3.036 7.343 1.00 58.06 80 ASN A C 1
ATOM 642 O O . ASN A 1 80 ? 20.611 -4.113 7.760 1.00 58.06 80 ASN A O 1
ATOM 646 N N . SER A 1 81 ? 20.941 -2.143 6.717 1.00 52.31 81 SER A N 1
ATOM 647 C CA . SER A 1 81 ? 22.371 -2.259 6.416 1.00 52.31 81 SER A CA 1
ATOM 648 C C . SER A 1 81 ? 23.240 -2.226 7.685 1.00 52.31 81 SER A C 1
ATOM 650 O O . SER A 1 81 ? 24.128 -1.393 7.836 1.00 52.31 81 SER A O 1
ATOM 652 N N . GLY A 1 82 ? 22.968 -3.131 8.626 1.00 58.59 82 GLY A N 1
ATOM 653 C CA . GLY A 1 82 ? 23.628 -3.207 9.926 1.00 58.59 82 GLY A CA 1
ATOM 654 C C . GLY A 1 82 ? 23.278 -4.421 10.793 1.00 58.59 82 GLY A C 1
ATOM 655 O O . GLY A 1 82 ? 23.890 -4.578 11.842 1.00 58.59 82 GLY A O 1
ATOM 656 N N . SER A 1 83 ? 22.346 -5.297 10.402 1.00 50.22 83 SER A N 1
ATOM 657 C CA . SER A 1 83 ? 22.120 -6.558 11.125 1.00 50.22 83 SER A CA 1
ATOM 658 C C . SER A 1 83 ? 22.841 -7.709 10.426 1.00 50.22 83 SER A C 1
ATOM 660 O O . SER A 1 83 ? 22.349 -8.234 9.427 1.00 50.22 83 SER A O 1
ATOM 662 N N . THR A 1 84 ? 24.013 -8.085 10.939 1.00 57.88 84 THR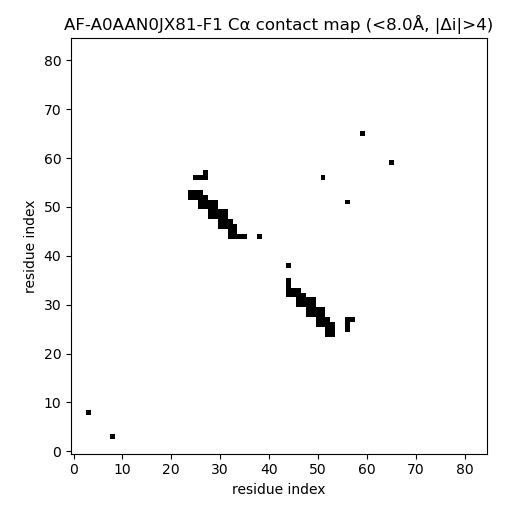 A N 1
ATOM 663 C CA . THR A 1 84 ? 24.607 -9.403 10.675 1.00 57.88 84 THR A CA 1
ATOM 664 C C . THR A 1 84 ? 23.711 -10.483 11.277 1.00 57.88 84 THR A C 1
ATOM 666 O O . THR A 1 84 ? 23.167 -10.276 12.363 1.00 57.88 84 T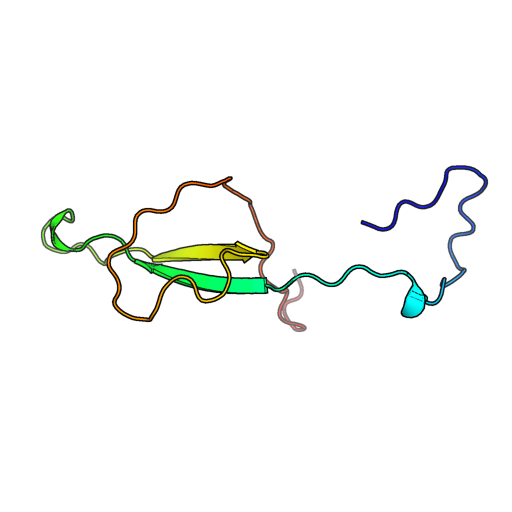HR A O 1
ATOM 669 N N . CYS A 1 85 ? 23.545 -11.584 10.542 1.00 53.53 85 CYS A N 1
ATOM 670 C CA . CYS A 1 85 ? 22.815 -12.779 10.964 1.00 53.53 85 CYS A CA 1
ATOM 671 C C . CYS A 1 85 ? 23.261 -13.296 12.336 1.00 53.53 85 CYS A C 1
ATOM 673 O O . CYS A 1 85 ? 24.479 -13.213 12.621 1.00 53.53 85 CYS A O 1
#

pLDDT: mean 80.18, std 16.39, range [39.44, 96.31]

Solvent-accessible surface area (backbone atoms only — not comparable to full-atom values): 6357 Å² total; per-residue (Å²): 133,90,73,80,65,89,82,68,85,63,94,80,70,84,76,81,82,65,73,92,78,62,86,85,71,53,74,40,80,46,79,48,65,56,66,67,90,80,54,63,91,93,65,79,75,55,71,48,81,45,79,29,55,50,89,48,43,83,72,71,62,94,87,65,91,79,89,87,84,84,81,91,74,91,74,83,75,82,75,63,97,78,72,78,132

Organism: Amphimedon queenslandica (NCBI:txid400682)